Protein AF-A0A2G5B492-F1 (afdb_monomer_lite)

Foldseek 3Di:
DVVVVVVVVVVVVLVVVLVVVLVVVCVVCVVPDPDPLQVVLSVVCCVVPPPPDDPVRSVVSSVVSSVVVVCCVVFNAWFWEAEPPPPPDIDIGHQQDFVLNVLVVPPDPVCSVQLQVVQWKDKQVPDIDGHHRRHGNVNVPGDNPDYIYIYRDGD

Secondary structure (DSSP, 8-state):
-HHHHHHHHHHHHHHHHHHHHHHHHHHHHTTT--SSHHHHHHHHHHHHHTT---HHHHHHHHHHHHHHHHHHHHH-PEEEEEETTS-S--EEEETTSBHHHHHHHHS-HHHHHHHHHH-EEEETTTEEEE--SS-BTTTTT--SS--EEEEE---

pLDDT: mean 77.48, std 12.39, range [47.75, 94.19]

Structure (mmCIF, N/CA/C/O backbone):
data_AF-A0A2G5B492-F1
#
_entry.id   AF-A0A2G5B492-F1
#
loop_
_atom_site.group_PDB
_atom_site.id
_atom_site.type_symbol
_atom_site.label_atom_id
_atom_site.label_alt_id
_atom_site.label_comp_id
_atom_site.label_asym_id
_atom_site.label_entity_id
_atom_site.label_seq_id
_atom_site.pdbx_PDB_ins_code
_atom_site.Cartn_x
_atom_site.Cartn_y
_atom_site.Cartn_z
_atom_site.occupancy
_atom_site.B_iso_or_equiv
_atom_site.auth_seq_id
_atom_site.auth_comp_id
_atom_site.auth_asym_id
_atom_site.auth_atom_id
_atom_site.pdbx_PDB_model_num
ATOM 1 N N . MET A 1 1 ? 10.792 -20.290 -44.300 1.00 54.28 1 MET A N 1
ATOM 2 C CA . MET A 1 1 ? 12.058 -20.747 -43.689 1.00 54.28 1 MET A CA 1
ATOM 3 C C . MET A 1 1 ? 13.100 -19.630 -43.619 1.00 54.28 1 MET A C 1
ATOM 5 O O . MET A 1 1 ? 13.488 -19.295 -42.517 1.00 54.28 1 MET A O 1
ATOM 9 N N . HIS A 1 2 ? 13.494 -18.981 -44.727 1.00 53.50 2 HIS A N 1
ATOM 10 C CA . HIS A 1 2 ? 14.481 -17.879 -44.681 1.00 53.50 2 HIS A CA 1
ATOM 11 C C . HIS A 1 2 ? 14.017 -16.602 -43.953 1.00 53.50 2 HIS A C 1
ATOM 13 O O . HIS A 1 2 ? 14.835 -15.955 -43.314 1.00 53.50 2 HIS A O 1
ATOM 19 N N . LEU A 1 3 ? 12.727 -16.252 -44.035 1.00 58.88 3 LEU A N 1
ATOM 20 C CA . LEU A 1 3 ? 12.159 -15.085 -43.341 1.00 58.88 3 LEU A CA 1
ATOM 21 C C . LEU A 1 3 ? 12.115 -15.269 -41.814 1.00 58.88 3 LEU A C 1
ATOM 23 O O . LEU A 1 3 ? 12.568 -14.390 -41.099 1.00 58.88 3 LEU A O 1
ATOM 27 N N . GLN A 1 4 ? 11.689 -16.443 -41.335 1.00 61.81 4 GLN A N 1
ATOM 28 C CA . GLN A 1 4 ? 11.671 -16.781 -39.903 1.00 61.81 4 GLN A CA 1
ATOM 29 C C . GLN A 1 4 ? 13.064 -16.734 -39.268 1.00 61.81 4 GLN A C 1
ATOM 31 O O . GLN A 1 4 ? 13.245 -16.087 -38.248 1.00 61.81 4 GLN A O 1
ATOM 36 N N . LEU A 1 5 ? 14.067 -17.336 -39.918 1.00 59.44 5 LEU A N 1
ATOM 37 C CA . LEU A 1 5 ? 15.446 -17.315 -39.419 1.00 59.44 5 LEU A CA 1
ATOM 38 C C . LEU A 1 5 ? 16.018 -15.885 -39.366 1.00 59.44 5 LEU A C 1
ATOM 40 O O . LEU A 1 5 ? 16.854 -15.564 -38.528 1.00 59.44 5 LEU A O 1
ATOM 44 N N . HIS A 1 6 ? 15.581 -15.016 -40.281 1.00 60.47 6 HIS A N 1
ATOM 45 C CA . HIS A 1 6 ? 16.012 -13.624 -40.314 1.00 60.47 6 HIS A CA 1
ATOM 46 C C . HIS A 1 6 ? 15.363 -12.795 -39.199 1.00 60.47 6 HIS A C 1
ATOM 48 O O . HIS A 1 6 ? 16.044 -11.991 -38.568 1.00 60.47 6 HIS A O 1
ATOM 54 N N . GLU A 1 7 ? 14.080 -13.021 -38.922 1.00 61.59 7 GLU A N 1
ATOM 55 C CA . GLU A 1 7 ? 13.367 -12.395 -37.804 1.00 61.59 7 GLU A CA 1
ATOM 56 C C . GLU A 1 7 ? 13.925 -12.854 -36.448 1.00 61.59 7 GLU A C 1
ATOM 58 O O . GLU A 1 7 ? 14.140 -12.022 -35.565 1.00 61.59 7 GLU A O 1
ATOM 63 N N . GLU A 1 8 ? 14.251 -14.142 -36.304 1.00 64.75 8 GLU A N 1
ATOM 64 C CA . GLU A 1 8 ? 14.896 -14.703 -35.108 1.00 64.75 8 GLU A CA 1
ATOM 65 C C . GLU A 1 8 ? 16.266 -14.055 -34.849 1.00 64.75 8 GLU A C 1
ATOM 67 O O . GLU A 1 8 ? 16.518 -13.566 -33.750 1.00 64.75 8 GLU A O 1
ATOM 72 N N . LEU A 1 9 ? 17.113 -13.936 -35.878 1.00 62.16 9 LEU A N 1
ATOM 73 C CA . LEU A 1 9 ? 18.430 -13.293 -35.764 1.00 62.16 9 LEU A CA 1
ATOM 74 C C . LEU A 1 9 ? 18.350 -11.791 -35.448 1.00 62.16 9 LEU A C 1
ATOM 76 O O . LEU A 1 9 ? 19.189 -11.265 -34.716 1.00 62.16 9 LEU A O 1
ATOM 80 N N . ILE A 1 10 ? 17.360 -11.080 -35.996 1.00 64.00 10 ILE A N 1
ATOM 81 C CA . ILE A 1 10 ? 17.131 -9.660 -35.679 1.00 64.00 10 ILE A CA 1
ATOM 82 C C . ILE A 1 10 ? 16.670 -9.503 -34.227 1.00 64.00 10 ILE A C 1
ATOM 84 O O . ILE A 1 10 ? 17.072 -8.552 -33.555 1.00 64.00 10 ILE A O 1
ATOM 88 N N . THR A 1 11 ? 15.851 -10.435 -33.741 1.00 67.19 11 THR A N 1
ATOM 89 C CA . THR A 1 11 ? 15.355 -10.445 -32.362 1.00 67.19 11 THR A CA 1
ATOM 90 C C . THR A 1 11 ? 16.493 -10.722 -31.383 1.00 67.19 11 THR A C 1
ATOM 92 O O . THR A 1 11 ? 16.727 -9.907 -30.494 1.00 67.19 11 THR A O 1
ATOM 95 N N . GLU A 1 12 ? 17.289 -11.771 -31.611 1.00 69.62 12 GLU A N 1
ATOM 96 C CA . GLU A 1 12 ? 18.473 -12.077 -30.794 1.00 69.62 12 GLU A CA 1
ATOM 97 C C . GLU A 1 12 ? 19.493 -10.931 -30.795 1.00 69.62 12 GLU A C 1
ATOM 99 O O . GLU A 1 12 ? 20.035 -10.570 -29.750 1.00 69.62 12 GLU A O 1
ATOM 104 N N . GLY A 1 13 ? 19.744 -10.317 -31.956 1.00 64.62 13 GLY A N 1
ATOM 105 C CA . GLY A 1 13 ? 20.658 -9.179 -32.060 1.00 64.62 13 GLY A CA 1
ATOM 106 C C . GLY A 1 13 ? 20.175 -7.961 -31.268 1.00 64.62 13 GLY A C 1
ATOM 107 O O . GLY A 1 13 ? 20.978 -7.279 -30.627 1.00 64.62 13 GLY A O 1
ATOM 108 N N . ARG A 1 14 ? 18.861 -7.706 -31.264 1.00 61.09 14 ARG A N 1
ATOM 109 C CA . ARG A 1 14 ? 18.248 -6.655 -30.442 1.00 61.09 14 ARG A CA 1
ATOM 110 C C . ARG A 1 14 ? 18.358 -6.974 -28.960 1.00 61.09 14 ARG A C 1
ATOM 112 O O . ARG A 1 14 ? 18.811 -6.119 -28.211 1.00 61.09 14 ARG A O 1
ATOM 119 N N . GLU A 1 15 ? 18.026 -8.189 -28.541 1.00 62.00 15 GLU A N 1
ATOM 120 C CA . GLU A 1 15 ? 18.139 -8.606 -27.140 1.00 62.00 15 GLU A CA 1
ATOM 121 C C . GLU A 1 15 ? 19.571 -8.487 -26.609 1.00 62.00 15 GLU A C 1
ATOM 123 O O . GLU A 1 15 ? 19.783 -7.992 -25.503 1.00 62.00 15 GLU A O 1
ATOM 128 N N . GLN A 1 16 ? 20.572 -8.886 -27.398 1.00 66.94 16 GLN A N 1
ATOM 129 C CA . GLN A 1 16 ? 21.976 -8.752 -27.008 1.00 66.94 16 GLN A CA 1
ATOM 130 C C . GLN A 1 16 ? 22.420 -7.289 -26.916 1.00 66.94 16 GLN A C 1
ATOM 132 O O . GLN A 1 16 ? 23.157 -6.931 -25.997 1.00 66.94 16 GLN A O 1
ATOM 137 N N . TYR A 1 17 ? 21.961 -6.436 -27.835 1.00 65.56 17 TYR A N 1
ATOM 138 C CA . TYR A 1 17 ? 22.242 -5.002 -27.783 1.00 65.56 17 TYR A CA 1
ATOM 139 C C . TYR A 1 17 ? 21.599 -4.345 -26.558 1.00 65.56 17 TYR A C 1
ATOM 141 O O . TYR A 1 17 ? 22.279 -3.617 -25.841 1.00 65.56 17 TYR A O 1
ATOM 149 N N . ILE A 1 18 ? 20.334 -4.667 -26.274 1.00 61.72 18 ILE A N 1
ATOM 150 C CA . ILE A 1 18 ? 19.611 -4.203 -25.085 1.00 61.72 18 ILE A CA 1
ATOM 151 C C . ILE A 1 18 ? 20.356 -4.622 -23.828 1.00 61.72 18 ILE A C 1
ATOM 153 O O . ILE A 1 18 ? 20.680 -3.773 -23.011 1.00 61.72 18 ILE A O 1
ATOM 157 N N . ARG A 1 19 ? 20.705 -5.907 -23.696 1.00 64.56 19 ARG A N 1
ATOM 158 C CA . ARG A 1 19 ? 21.461 -6.399 -22.537 1.00 64.56 19 ARG A CA 1
ATOM 159 C C . ARG A 1 19 ? 22.763 -5.637 -22.342 1.00 64.56 19 ARG A C 1
ATOM 161 O O . ARG A 1 19 ? 23.067 -5.284 -21.216 1.00 64.56 19 ARG A O 1
ATOM 168 N N . ARG A 1 20 ? 23.504 -5.355 -23.417 1.00 67.44 20 ARG A N 1
ATOM 169 C CA . ARG A 1 20 ? 24.761 -4.604 -23.328 1.00 67.44 20 ARG A CA 1
ATOM 170 C C . ARG A 1 20 ? 24.543 -3.155 -22.891 1.00 67.44 20 ARG A C 1
ATOM 172 O O . ARG A 1 20 ? 25.265 -2.681 -22.028 1.00 67.44 20 ARG A O 1
ATOM 179 N N . VAL A 1 21 ? 23.556 -2.471 -23.466 1.00 65.31 21 VAL A N 1
ATOM 180 C CA . VAL A 1 21 ? 23.219 -1.087 -23.097 1.00 65.31 21 VAL A CA 1
ATOM 181 C C . VAL A 1 21 ? 22.750 -1.017 -21.641 1.00 65.31 21 VAL A C 1
ATOM 183 O O . VAL A 1 21 ? 23.170 -0.132 -20.906 1.00 65.31 21 VAL A O 1
ATOM 186 N N . LEU A 1 22 ? 21.957 -1.993 -21.194 1.00 63.81 22 LEU A N 1
ATOM 187 C CA . LEU A 1 22 ? 21.527 -2.099 -19.802 1.00 63.81 22 LEU A CA 1
ATOM 188 C C . LEU A 1 22 ? 22.682 -2.387 -18.849 1.00 63.81 22 LEU A C 1
ATOM 190 O O . LEU A 1 22 ? 22.697 -1.823 -17.767 1.00 63.81 22 LEU A O 1
ATOM 194 N N . ASP A 1 23 ? 23.640 -3.230 -19.232 1.00 64.12 23 ASP A N 1
ATOM 195 C CA . ASP A 1 23 ? 24.825 -3.535 -18.420 1.00 64.12 23 ASP A CA 1
ATOM 196 C C . ASP A 1 23 ? 25.754 -2.310 -18.299 1.00 64.12 23 ASP A C 1
ATOM 198 O O . ASP A 1 23 ? 26.275 -2.011 -17.224 1.00 64.12 23 ASP A O 1
ATOM 202 N N . GLU A 1 24 ? 25.894 -1.536 -19.381 1.00 64.75 24 GLU A N 1
ATOM 203 C CA . GLU A 1 24 ? 26.608 -0.252 -19.389 1.00 64.75 24 GLU A CA 1
ATOM 204 C C . GLU A 1 24 ? 25.908 0.785 -18.493 1.00 64.75 24 GLU A C 1
ATOM 206 O O . GLU A 1 24 ? 26.561 1.432 -17.674 1.00 64.75 24 GLU A O 1
ATOM 211 N N . TRP A 1 25 ? 24.580 0.904 -18.579 1.00 65.44 25 TRP A N 1
ATOM 212 C CA . TRP A 1 25 ? 23.805 1.832 -17.747 1.00 65.44 25 TRP A CA 1
ATOM 213 C C . TRP A 1 25 ? 23.744 1.401 -16.280 1.00 65.44 25 TRP A C 1
ATOM 215 O O . TRP A 1 25 ? 23.867 2.245 -15.397 1.00 65.44 25 TRP A O 1
ATOM 225 N N . LEU A 1 26 ? 23.637 0.099 -16.003 1.00 57.69 26 LEU A N 1
ATOM 226 C CA . LEU A 1 26 ? 23.744 -0.472 -14.658 1.00 57.69 26 LEU A CA 1
ATOM 227 C C . LEU A 1 26 ? 25.088 -0.120 -14.033 1.00 57.69 26 LEU A C 1
ATOM 229 O O . LEU A 1 26 ? 25.115 0.371 -12.914 1.00 57.69 26 LEU A O 1
ATOM 233 N N . THR A 1 27 ? 26.184 -0.292 -14.771 1.00 63.31 27 THR A N 1
ATOM 234 C CA . THR A 1 27 ? 27.532 0.038 -14.285 1.00 63.31 27 THR A CA 1
ATOM 235 C C . THR A 1 27 ? 27.674 1.528 -13.938 1.00 63.31 27 THR A C 1
ATOM 237 O O . THR A 1 27 ? 28.381 1.874 -12.993 1.00 63.31 27 THR A O 1
ATOM 240 N N . GLU A 1 28 ? 26.995 2.424 -14.663 1.00 57.72 28 GLU A N 1
ATOM 241 C CA . GLU A 1 28 ? 26.991 3.865 -14.359 1.00 57.72 28 GLU A CA 1
ATOM 242 C C . GLU A 1 28 ? 26.077 4.235 -13.175 1.00 57.72 28 GLU A C 1
ATOM 244 O O . GLU A 1 28 ? 26.395 5.150 -12.410 1.00 57.72 28 GLU A O 1
ATOM 249 N N . VAL A 1 29 ? 24.962 3.526 -12.989 1.00 54.75 29 VAL A N 1
ATOM 250 C CA . VAL A 1 29 ? 24.000 3.753 -11.895 1.00 54.75 29 VAL A CA 1
ATOM 251 C C . VAL A 1 29 ? 24.481 3.154 -10.566 1.00 54.75 29 VAL A C 1
ATOM 253 O O . VAL A 1 29 ? 24.276 3.765 -9.514 1.00 54.75 29 VAL A O 1
ATOM 256 N N . ASP A 1 30 ? 25.192 2.024 -10.607 1.00 54.69 30 ASP A N 1
ATOM 257 C CA . ASP A 1 30 ? 25.779 1.318 -9.451 1.00 54.69 30 ASP A CA 1
ATOM 258 C C . ASP A 1 30 ? 26.842 2.166 -8.718 1.00 54.69 30 ASP A C 1
ATOM 260 O O . ASP A 1 30 ? 27.230 1.888 -7.586 1.00 54.69 30 ASP A O 1
ATOM 264 N N . PHE A 1 31 ? 27.273 3.280 -9.321 1.00 51.00 31 PHE A N 1
ATOM 265 C CA . PHE A 1 31 ? 28.130 4.267 -8.665 1.00 51.00 31 PHE A CA 1
ATOM 266 C C . PHE A 1 31 ? 27.381 5.161 -7.653 1.00 51.00 31 PHE A C 1
ATOM 268 O O . PHE A 1 31 ? 28.027 5.797 -6.820 1.00 51.00 31 PHE A O 1
ATOM 275 N N . ASN A 1 32 ? 26.042 5.219 -7.695 1.00 47.75 32 ASN A N 1
ATOM 276 C CA . ASN A 1 32 ? 25.247 6.167 -6.900 1.00 47.75 32 ASN A CA 1
ATOM 277 C C . ASN A 1 32 ? 24.210 5.533 -5.950 1.00 47.75 32 ASN A C 1
ATOM 279 O O . ASN A 1 32 ? 23.773 6.224 -5.030 1.00 47.75 32 ASN A O 1
ATOM 283 N N . TYR A 1 33 ? 23.818 4.263 -6.123 1.00 52.59 33 TYR A N 1
ATOM 284 C CA . TYR A 1 33 ? 22.705 3.660 -5.368 1.00 52.59 33 TYR A CA 1
ATOM 285 C C . TYR A 1 33 ? 23.040 2.252 -4.848 1.00 52.59 33 TYR A C 1
ATOM 287 O O . TYR A 1 33 ? 23.057 1.285 -5.598 1.00 52.59 33 TYR A O 1
ATOM 295 N N . THR A 1 34 ? 23.293 2.134 -3.542 1.00 49.69 34 THR A N 1
ATOM 296 C CA . THR A 1 34 ? 23.858 0.936 -2.886 1.00 49.69 34 THR A CA 1
ATOM 297 C C . THR A 1 34 ? 22.837 -0.125 -2.440 1.00 49.69 34 THR A C 1
ATOM 299 O O . THR A 1 34 ? 23.229 -1.112 -1.820 1.00 49.69 34 THR A O 1
ATOM 302 N N . ASN A 1 35 ? 21.542 0.039 -2.725 1.00 53.62 35 ASN A N 1
ATOM 303 C CA . ASN A 1 35 ? 20.482 -0.834 -2.204 1.00 53.62 35 ASN A CA 1
ATOM 304 C C . ASN A 1 35 ? 19.614 -1.361 -3.353 1.00 53.62 35 ASN A C 1
ATOM 306 O O . ASN A 1 35 ? 18.871 -0.564 -3.895 1.00 53.62 35 ASN A O 1
ATOM 310 N N . GLY A 1 36 ? 19.726 -2.654 -3.705 1.00 54.00 36 GLY A N 1
ATOM 311 C CA . GLY A 1 36 ? 18.800 -3.557 -4.448 1.00 54.00 36 GLY A CA 1
ATOM 312 C C . GLY A 1 36 ? 17.815 -3.049 -5.528 1.00 54.00 36 GLY A C 1
ATOM 313 O O . GLY A 1 36 ? 17.719 -3.654 -6.597 1.00 54.00 36 GLY A O 1
ATOM 314 N N . ILE A 1 37 ? 17.132 -1.938 -5.280 1.00 58.12 37 ILE A N 1
ATOM 315 C CA . ILE A 1 37 ? 16.175 -1.204 -6.118 1.00 58.12 37 ILE A CA 1
ATOM 316 C C . ILE A 1 37 ? 16.659 -0.898 -7.553 1.00 58.12 37 ILE A C 1
ATOM 318 O O . ILE A 1 37 ? 15.821 -0.925 -8.463 1.00 58.12 37 ILE A O 1
ATOM 322 N N . PRO A 1 38 ? 17.966 -0.678 -7.842 1.00 67.19 38 PRO A N 1
ATOM 323 C CA . PRO A 1 38 ? 18.410 -0.358 -9.195 1.00 67.19 38 PRO A CA 1
ATOM 324 C C . PRO A 1 38 ? 18.002 -1.382 -10.249 1.00 67.19 38 PRO A C 1
ATOM 326 O O . PRO A 1 38 ? 17.628 -1.026 -11.364 1.00 67.19 38 PRO A O 1
ATOM 329 N N . ARG A 1 39 ? 18.031 -2.673 -9.912 1.00 67.75 39 ARG A N 1
ATOM 330 C CA . ARG A 1 39 ? 17.805 -3.729 -10.903 1.00 67.75 39 ARG A CA 1
ATOM 331 C C . ARG A 1 39 ? 16.331 -3.883 -11.278 1.00 67.75 39 ARG A C 1
ATOM 333 O O . ARG A 1 39 ? 16.025 -4.109 -12.446 1.00 67.75 39 ARG A O 1
ATOM 340 N N . GLU A 1 40 ? 15.429 -3.770 -10.311 1.00 71.19 40 GLU A N 1
ATOM 341 C CA . GLU A 1 40 ? 13.986 -3.933 -10.526 1.00 71.19 40 GLU A CA 1
ATOM 342 C C . GLU A 1 40 ? 13.390 -2.751 -11.290 1.00 71.19 40 GLU A C 1
ATOM 344 O O . GLU A 1 40 ? 12.630 -2.957 -12.241 1.00 71.19 40 GLU A O 1
ATOM 349 N N . ALA A 1 41 ? 13.823 -1.528 -10.965 1.00 73.38 41 ALA A N 1
ATOM 350 C CA . ALA A 1 41 ? 13.459 -0.330 -11.716 1.00 73.38 41 ALA A CA 1
ATOM 351 C C . ALA A 1 41 ? 13.824 -0.474 -13.202 1.00 73.38 41 ALA A C 1
ATOM 353 O O . ALA A 1 41 ? 13.009 -0.209 -14.086 1.00 73.38 41 ALA A O 1
ATOM 354 N N . ILE A 1 42 ? 15.032 -0.971 -13.477 1.00 71.94 42 ILE A N 1
ATOM 355 C CA . ILE A 1 42 ? 15.536 -1.156 -14.839 1.00 71.94 42 ILE A CA 1
ATOM 356 C C . ILE A 1 42 ? 14.741 -2.221 -15.597 1.00 71.94 42 ILE A C 1
ATOM 358 O O . ILE A 1 42 ? 14.355 -1.988 -16.740 1.00 71.94 42 ILE A O 1
ATOM 362 N N . ILE A 1 43 ? 14.451 -3.367 -14.974 1.00 73.19 43 ILE A N 1
ATOM 363 C CA . ILE A 1 43 ? 13.635 -4.417 -15.601 1.00 73.19 43 ILE A CA 1
ATOM 364 C C . ILE A 1 43 ? 12.238 -3.884 -15.949 1.00 73.19 43 ILE A C 1
ATOM 366 O O . ILE A 1 43 ? 11.766 -4.127 -17.058 1.00 73.19 43 ILE A O 1
ATOM 370 N N . SER A 1 44 ? 11.598 -3.130 -15.047 1.00 75.19 44 SER A N 1
ATOM 371 C CA . SER A 1 44 ? 10.284 -2.521 -15.308 1.00 75.19 44 SER A CA 1
ATOM 372 C C . SER A 1 44 ? 10.330 -1.592 -16.517 1.00 75.19 44 SER A C 1
ATOM 374 O O . SER A 1 44 ? 9.525 -1.738 -17.427 1.00 75.19 44 SER A O 1
ATOM 376 N N . ILE A 1 45 ? 11.306 -0.685 -16.577 1.00 77.31 45 ILE A N 1
ATOM 377 C CA . ILE A 1 45 ? 11.427 0.280 -17.681 1.00 77.31 45 ILE A CA 1
ATOM 378 C C . ILE A 1 45 ? 11.661 -0.434 -19.012 1.00 77.31 45 ILE A C 1
ATOM 380 O O . ILE A 1 45 ? 11.090 -0.065 -20.034 1.00 77.31 45 ILE A O 1
ATOM 384 N N . VAL A 1 46 ? 12.469 -1.490 -19.014 1.00 73.81 46 VAL A N 1
ATOM 385 C CA . VAL A 1 46 ? 12.709 -2.284 -20.223 1.00 73.81 46 VAL A CA 1
ATOM 386 C C . VAL A 1 46 ? 11.451 -3.027 -20.658 1.00 73.81 46 VAL A C 1
ATOM 388 O O . VAL A 1 46 ? 11.183 -3.104 -21.854 1.00 73.81 46 VAL A O 1
ATOM 391 N N . ASN A 1 47 ? 10.663 -3.550 -19.720 1.00 74.62 47 ASN A N 1
ATOM 392 C CA . ASN A 1 47 ? 9.396 -4.198 -20.047 1.00 74.62 47 ASN A CA 1
ATOM 393 C C . ASN A 1 47 ? 8.372 -3.200 -20.608 1.00 74.62 47 ASN A C 1
ATOM 395 O O . ASN A 1 47 ? 7.679 -3.522 -21.571 1.00 74.62 47 ASN A O 1
ATOM 399 N N . ASP A 1 48 ? 8.313 -1.994 -20.041 1.00 78.25 48 ASP A N 1
ATOM 400 C CA . ASP A 1 48 ? 7.315 -0.982 -20.394 1.00 78.25 48 ASP A CA 1
ATOM 401 C C . ASP A 1 48 ? 7.657 -0.250 -21.703 1.00 78.25 48 ASP A C 1
ATOM 403 O O . ASP A 1 48 ? 6.774 0.042 -22.511 1.00 78.25 48 ASP A O 1
ATOM 407 N N . TYR A 1 49 ? 8.944 0.033 -21.934 1.00 75.94 49 TYR A N 1
ATOM 408 C CA . TYR A 1 49 ? 9.399 0.902 -23.025 1.00 75.94 49 TYR A CA 1
ATOM 409 C C . TYR A 1 49 ? 10.369 0.223 -24.008 1.00 75.94 49 TYR A C 1
ATOM 411 O O . TYR A 1 49 ? 10.661 0.758 -25.080 1.00 75.94 49 TYR A O 1
ATOM 419 N N . GLY A 1 50 ? 10.895 -0.962 -23.696 1.00 68.50 50 GLY A N 1
ATOM 420 C CA . GLY A 1 50 ? 11.868 -1.648 -24.545 1.00 68.50 50 GLY A CA 1
ATOM 421 C C . GLY A 1 50 ? 13.143 -0.823 -24.755 1.00 68.50 50 GLY A C 1
ATOM 422 O O . GLY A 1 50 ? 13.914 -0.607 -23.826 1.00 68.50 50 GLY A O 1
ATOM 423 N N . CYS A 1 51 ? 13.384 -0.384 -25.997 1.00 66.69 51 CYS A N 1
ATOM 424 C CA . CYS A 1 51 ? 14.553 0.428 -26.392 1.00 66.69 51 CYS A CA 1
ATOM 425 C C . CYS A 1 51 ? 14.162 1.780 -26.994 1.00 66.69 51 CYS A C 1
ATOM 427 O O . CYS A 1 51 ? 14.937 2.357 -27.756 1.00 66.69 51 CYS A O 1
ATOM 429 N N . THR A 1 52 ? 12.926 2.228 -26.780 1.00 72.50 52 THR A N 1
ATOM 430 C CA . THR A 1 52 ? 12.436 3.440 -27.443 1.00 72.50 52 THR A CA 1
ATOM 431 C C . THR A 1 52 ? 12.891 4.716 -26.756 1.00 72.50 52 THR A C 1
ATOM 433 O O . THR A 1 52 ? 12.862 5.758 -27.400 1.00 72.50 52 THR A O 1
ATOM 436 N N . LEU A 1 53 ? 13.281 4.630 -25.483 1.00 71.25 53 LEU A N 1
ATOM 437 C CA . LEU A 1 53 ? 13.744 5.774 -24.705 1.00 71.25 53 LEU A CA 1
ATOM 438 C C . LEU A 1 53 ? 15.155 6.167 -25.119 1.00 71.25 53 LEU A C 1
ATOM 440 O O . LEU A 1 53 ? 16.024 5.307 -25.312 1.00 71.25 53 LEU A O 1
ATOM 444 N N . ASP A 1 54 ? 15.389 7.471 -25.205 1.00 74.88 54 ASP A N 1
ATOM 445 C CA . ASP A 1 54 ? 16.750 7.979 -25.197 1.00 74.88 54 ASP A CA 1
ATOM 446 C C . ASP A 1 54 ? 17.351 7.959 -23.780 1.00 74.88 54 ASP A C 1
ATOM 448 O O . ASP A 1 54 ? 16.736 7.524 -22.803 1.00 74.88 54 ASP A O 1
ATOM 452 N N . ARG A 1 55 ? 18.615 8.371 -23.671 1.00 67.31 55 ARG A N 1
ATOM 453 C CA . ARG A 1 55 ? 19.363 8.318 -22.413 1.00 67.31 55 ARG A CA 1
ATOM 454 C C . ARG A 1 55 ? 18.739 9.190 -21.323 1.00 67.31 55 ARG A C 1
ATOM 456 O O . ARG A 1 55 ? 18.710 8.769 -20.170 1.00 67.31 55 ARG A O 1
ATOM 463 N N . ASP A 1 56 ? 18.314 10.399 -21.665 1.00 73.94 56 ASP A N 1
ATOM 464 C CA . ASP A 1 56 ? 17.837 11.351 -20.665 1.00 73.94 56 ASP A CA 1
ATOM 465 C C . ASP A 1 56 ? 16.434 10.938 -20.195 1.00 73.94 56 ASP A C 1
ATOM 467 O O . ASP A 1 56 ? 16.173 10.920 -18.991 1.00 73.94 56 ASP A O 1
ATOM 471 N N . GLU A 1 57 ? 15.592 10.464 -21.120 1.00 79.44 57 GLU A N 1
ATOM 472 C CA . GLU A 1 57 ? 14.291 9.860 -20.809 1.00 79.44 57 GLU A CA 1
ATOM 473 C C . GLU A 1 57 ? 14.428 8.603 -19.937 1.00 79.44 57 GLU A C 1
ATOM 475 O O . GLU A 1 57 ? 13.666 8.410 -18.987 1.00 79.44 57 GLU A O 1
ATOM 480 N N . PHE A 1 58 ? 15.414 7.744 -20.218 1.00 76.50 58 PHE A N 1
ATOM 481 C CA . PHE A 1 58 ? 15.671 6.556 -19.406 1.00 76.50 58 PHE A CA 1
ATOM 482 C C . PHE A 1 58 ? 16.075 6.922 -17.975 1.00 76.50 58 PHE A C 1
ATOM 484 O O . PHE A 1 58 ? 15.560 6.330 -17.030 1.00 76.50 58 PHE A O 1
ATOM 491 N N . ILE A 1 59 ? 16.969 7.900 -17.799 1.00 74.00 59 ILE A N 1
ATOM 492 C CA . ILE A 1 59 ? 17.412 8.348 -16.471 1.00 74.00 59 ILE A CA 1
ATOM 493 C C . ILE A 1 59 ? 16.246 8.957 -15.685 1.00 74.00 59 ILE A C 1
ATOM 495 O O . ILE A 1 59 ? 16.098 8.676 -14.495 1.00 74.00 59 ILE A O 1
ATOM 499 N N . GLU A 1 60 ? 15.407 9.769 -16.329 1.00 79.62 60 GLU A N 1
ATOM 500 C CA . GLU A 1 60 ? 14.206 10.327 -15.703 1.00 79.62 60 GLU A CA 1
ATOM 501 C C . GLU A 1 60 ? 13.268 9.210 -15.228 1.00 79.62 60 GLU A C 1
ATOM 503 O O . GLU A 1 60 ? 12.931 9.151 -14.043 1.00 79.62 60 GLU A O 1
ATOM 508 N N . LYS A 1 61 ? 12.937 8.258 -16.112 1.00 81.12 61 LYS A N 1
ATOM 509 C CA . LYS A 1 61 ? 12.073 7.116 -15.776 1.00 81.12 61 LYS A CA 1
ATOM 510 C C . LYS A 1 61 ? 12.677 6.217 -14.705 1.00 81.12 61 LYS A C 1
ATOM 512 O O . LYS A 1 61 ? 11.951 5.731 -13.839 1.00 81.12 61 LYS A O 1
ATOM 517 N N . TYR A 1 62 ? 13.992 6.019 -14.732 1.00 80.50 62 TYR A N 1
ATOM 518 C CA . TYR A 1 62 ? 14.718 5.282 -13.704 1.00 80.50 62 TYR A CA 1
ATOM 519 C C . TYR A 1 62 ? 14.562 5.942 -12.339 1.00 80.50 62 TYR A C 1
ATOM 521 O O . TYR A 1 62 ? 14.178 5.268 -11.389 1.00 80.50 62 TYR A O 1
ATOM 529 N N . ASN A 1 63 ? 14.788 7.252 -12.238 1.00 78.00 63 ASN A N 1
ATOM 530 C CA . ASN A 1 63 ? 14.663 7.966 -10.969 1.00 78.00 63 ASN A CA 1
ATOM 531 C C . ASN A 1 63 ? 13.221 7.964 -10.442 1.00 78.00 63 ASN A C 1
ATOM 533 O O . ASN A 1 63 ? 13.017 7.762 -9.245 1.00 78.00 63 ASN A O 1
ATOM 537 N N . GLU A 1 64 ? 12.227 8.142 -11.318 1.00 83.19 64 GLU A N 1
ATOM 538 C CA . GLU A 1 64 ? 10.808 8.008 -10.961 1.00 83.19 64 GLU A CA 1
ATOM 539 C C . GLU A 1 64 ? 10.516 6.612 -10.399 1.00 83.19 64 GLU A C 1
ATOM 541 O O . GLU A 1 64 ? 9.998 6.485 -9.288 1.00 83.19 64 GLU A O 1
ATOM 546 N N . LYS A 1 65 ? 10.898 5.555 -11.128 1.00 82.56 65 LYS A N 1
ATOM 547 C CA . LYS A 1 65 ? 10.602 4.175 -10.734 1.00 82.56 65 LYS A CA 1
ATOM 548 C C . LYS A 1 65 ? 11.370 3.751 -9.484 1.00 82.56 65 LYS A C 1
ATOM 550 O O . LYS A 1 65 ? 10.790 3.108 -8.619 1.00 82.56 65 LYS A O 1
ATOM 555 N N . ALA A 1 66 ? 12.638 4.136 -9.359 1.00 77.62 66 ALA A N 1
ATOM 556 C CA . ALA A 1 66 ? 13.450 3.860 -8.180 1.00 77.62 66 ALA A CA 1
ATOM 557 C C . ALA A 1 66 ? 12.896 4.569 -6.937 1.00 77.62 66 ALA A C 1
ATOM 559 O O . ALA A 1 66 ? 12.850 3.970 -5.870 1.00 77.62 66 ALA A O 1
ATOM 560 N N . THR A 1 67 ? 12.412 5.809 -7.077 1.00 78.81 67 THR A N 1
ATOM 561 C CA . THR A 1 67 ? 11.753 6.528 -5.975 1.00 78.81 67 THR A CA 1
ATOM 562 C C . THR A 1 67 ? 10.448 5.845 -5.575 1.00 78.81 67 THR A C 1
ATOM 564 O O . THR A 1 67 ? 10.189 5.707 -4.388 1.00 78.81 67 THR A O 1
ATOM 567 N N . MET A 1 68 ? 9.645 5.384 -6.540 1.00 78.25 68 MET A N 1
ATOM 568 C CA . MET A 1 68 ? 8.422 4.631 -6.242 1.00 78.25 68 MET A CA 1
ATOM 569 C C . MET A 1 68 ? 8.714 3.307 -5.533 1.00 78.25 68 MET A C 1
ATOM 571 O O . MET A 1 68 ? 8.056 3.010 -4.548 1.00 78.25 68 MET A O 1
ATOM 575 N N . LEU A 1 69 ? 9.704 2.539 -5.999 1.00 76.19 69 LEU A N 1
ATOM 576 C CA . LEU A 1 69 ? 10.079 1.263 -5.383 1.00 76.19 69 LEU A CA 1
ATOM 577 C C . LEU A 1 69 ? 10.685 1.454 -3.989 1.00 76.19 69 LEU A C 1
ATOM 579 O O . LEU A 1 69 ? 10.361 0.693 -3.089 1.00 76.19 69 LEU A O 1
ATOM 583 N N . GLN A 1 70 ? 11.508 2.488 -3.786 1.00 76.88 70 GLN A N 1
ATOM 584 C CA . GLN A 1 70 ? 12.002 2.845 -2.452 1.00 76.88 70 GLN A CA 1
ATOM 585 C C . GLN A 1 70 ? 10.847 3.258 -1.533 1.00 76.88 70 GLN A C 1
ATOM 587 O O . GLN A 1 70 ? 10.818 2.861 -0.379 1.00 76.88 70 GLN A O 1
ATOM 592 N N . ASP A 1 71 ? 9.883 4.037 -2.032 1.00 72.62 71 ASP A N 1
ATOM 593 C CA . ASP A 1 71 ? 8.709 4.443 -1.255 1.00 72.62 71 ASP A CA 1
ATOM 594 C C . ASP A 1 71 ? 7.793 3.250 -0.930 1.00 72.62 71 ASP A C 1
ATOM 596 O O . ASP A 1 71 ? 7.209 3.204 0.146 1.00 72.62 71 ASP A O 1
ATOM 600 N N . GLU A 1 72 ? 7.688 2.261 -1.820 1.00 72.88 72 GLU A N 1
ATOM 601 C CA . GLU A 1 72 ? 7.006 0.989 -1.551 1.00 72.88 72 GLU A CA 1
ATOM 602 C C . GLU A 1 72 ? 7.778 0.112 -0.554 1.00 72.88 72 GLU A C 1
ATOM 604 O O . GLU A 1 72 ? 7.154 -0.506 0.302 1.00 72.88 72 GLU A O 1
ATOM 609 N N . GLU A 1 73 ? 9.110 0.074 -0.609 1.00 74.50 73 GLU A N 1
ATOM 610 C CA . GLU A 1 73 ? 9.928 -0.660 0.367 1.00 74.50 73 GLU A CA 1
ATOM 611 C C . GLU A 1 73 ? 9.863 -0.006 1.757 1.00 74.50 73 GLU A C 1
ATOM 613 O O . GLU A 1 73 ? 9.703 -0.694 2.765 1.00 74.50 73 GLU A O 1
ATOM 618 N N . ASP A 1 74 ? 9.941 1.326 1.812 1.00 75.44 74 ASP A N 1
ATOM 619 C CA . ASP A 1 74 ? 9.963 2.085 3.062 1.00 75.44 74 ASP A CA 1
ATOM 620 C C . ASP A 1 74 ? 8.565 2.217 3.685 1.00 75.44 74 ASP A C 1
ATOM 622 O O . ASP A 1 74 ? 8.424 2.175 4.908 1.00 75.44 74 ASP A O 1
ATOM 626 N N . ASN A 1 75 ? 7.530 2.406 2.857 1.00 72.69 75 ASN A N 1
ATOM 627 C CA . ASN A 1 75 ? 6.185 2.774 3.306 1.00 72.69 75 ASN A CA 1
ATOM 628 C C . ASN A 1 75 ? 5.082 1.821 2.823 1.00 72.69 75 ASN A C 1
ATOM 630 O O . ASN A 1 75 ? 3.920 2.039 3.169 1.00 72.69 75 ASN A O 1
ATOM 634 N N . GLY A 1 76 ? 5.382 0.771 2.065 1.00 82.56 76 GLY A N 1
ATOM 635 C CA . GLY A 1 76 ? 4.383 -0.155 1.531 1.00 82.56 76 GLY A CA 1
ATOM 636 C C . GLY A 1 76 ? 3.585 0.391 0.335 1.00 82.56 76 GLY A C 1
ATOM 637 O O . GLY A 1 76 ? 3.624 1.579 -0.022 1.00 82.56 76 GLY A O 1
ATOM 638 N N . HIS A 1 77 ? 2.815 -0.486 -0.310 1.00 84.12 77 HIS A N 1
ATOM 639 C CA . HIS A 1 77 ? 1.957 -0.131 -1.443 1.00 84.12 77 HIS A CA 1
ATOM 640 C C . HIS A 1 77 ? 0.731 0.686 -1.023 1.00 84.12 77 HIS A C 1
ATOM 642 O O . HIS A 1 77 ? 0.342 0.725 0.140 1.00 84.12 77 HIS A O 1
ATOM 648 N N . MET A 1 78 ? 0.090 1.367 -1.973 1.00 86.38 78 MET A N 1
ATOM 649 C CA . MET A 1 78 ? -1.188 2.035 -1.707 1.00 86.38 78 MET A CA 1
ATOM 650 C C . MET A 1 78 ? -2.334 1.022 -1.725 1.00 86.38 78 MET A C 1
ATOM 652 O O . MET A 1 78 ? -2.551 0.359 -2.732 1.00 86.38 78 MET A O 1
ATOM 656 N N . CYS A 1 79 ? -3.089 0.955 -0.633 1.00 88.69 79 CYS A N 1
ATOM 657 C CA . CYS A 1 79 ? -4.328 0.193 -0.506 1.00 88.69 79 CYS A CA 1
ATOM 658 C C . CYS A 1 79 ? -5.531 1.093 -0.806 1.00 88.69 79 CYS A C 1
ATOM 660 O O . CYS A 1 79 ? -5.569 2.257 -0.380 1.00 88.69 79 CYS A O 1
ATOM 662 N N . LYS A 1 80 ? -6.539 0.541 -1.486 1.00 90.69 80 LYS A N 1
ATOM 663 C CA . LYS A 1 80 ? -7.833 1.187 -1.732 1.00 90.69 80 LYS A CA 1
ATOM 664 C C . LYS A 1 80 ? -8.935 0.367 -1.067 1.00 90.69 80 LYS A C 1
ATOM 666 O O . LYS A 1 80 ? -9.205 -0.749 -1.481 1.00 90.69 80 LYS A O 1
ATOM 671 N N . PHE A 1 81 ? -9.620 0.933 -0.080 1.00 90.81 81 PHE A N 1
ATOM 672 C CA . PHE A 1 81 ? -10.661 0.201 0.647 1.00 90.81 81 PHE A CA 1
ATOM 673 C C . PHE A 1 81 ? -11.808 1.104 1.097 1.00 90.81 81 PHE A C 1
ATOM 675 O O . PHE A 1 81 ? -11.680 2.326 1.136 1.00 90.81 81 PHE A O 1
ATOM 682 N N . ALA A 1 82 ? -12.941 0.508 1.445 1.00 91.75 82 ALA A N 1
ATOM 683 C CA . ALA A 1 82 ? -14.054 1.166 2.118 1.00 91.75 82 ALA A CA 1
ATOM 684 C C . ALA A 1 82 ? -14.169 0.660 3.562 1.00 91.75 82 ALA A C 1
ATOM 686 O O . ALA A 1 82 ? -13.695 -0.425 3.889 1.00 91.75 82 ALA A O 1
ATOM 687 N N . ILE A 1 83 ? -14.800 1.442 4.440 1.00 90.88 83 ILE A N 1
ATOM 688 C CA . ILE A 1 83 ? -15.163 0.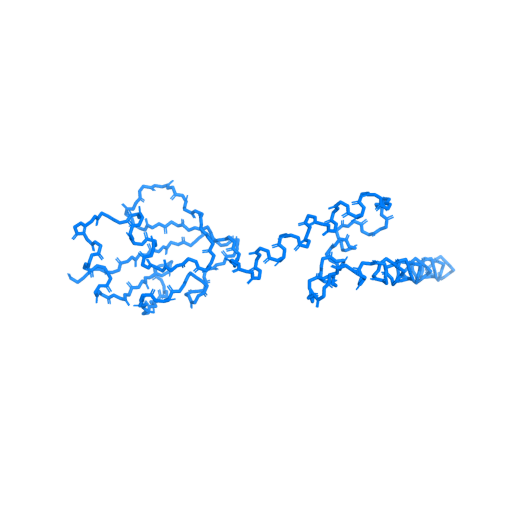984 5.786 1.00 90.88 83 ILE A CA 1
ATOM 689 C C . ILE A 1 83 ? -16.682 0.890 5.847 1.00 90.88 83 ILE A C 1
ATOM 691 O O . ILE A 1 83 ? -17.370 1.887 5.618 1.00 90.88 83 ILE A O 1
ATOM 695 N N . ALA A 1 84 ? -17.203 -0.284 6.193 1.00 87.62 84 ALA A N 1
ATOM 696 C CA . ALA A 1 84 ? -18.636 -0.506 6.297 1.00 87.62 84 ALA A CA 1
ATOM 697 C C . ALA A 1 84 ? -19.274 0.485 7.284 1.00 87.62 84 ALA A C 1
ATOM 699 O O . ALA A 1 84 ? -18.835 0.648 8.425 1.00 87.62 84 ALA A O 1
ATOM 700 N N . GLY A 1 85 ? -20.328 1.167 6.837 1.00 79.31 85 GLY A N 1
ATOM 701 C CA . GLY A 1 85 ? -21.043 2.169 7.632 1.00 79.31 85 GLY A CA 1
ATOM 702 C C . GLY A 1 85 ? -20.472 3.591 7.567 1.00 79.31 85 GLY A C 1
ATOM 703 O O . GLY A 1 85 ? -21.143 4.518 8.026 1.00 79.31 85 GLY A O 1
ATOM 704 N N . LEU A 1 86 ? -19.301 3.803 6.956 1.00 80.44 86 LEU A N 1
ATOM 705 C CA . LEU A 1 86 ? -18.905 5.115 6.437 1.00 80.44 86 LEU A CA 1
ATOM 706 C C . LEU A 1 86 ? -19.474 5.277 5.019 1.00 80.44 86 LEU A C 1
ATOM 708 O O . LEU A 1 86 ? -19.536 4.317 4.260 1.00 80.44 86 LEU A O 1
ATOM 712 N N . ALA A 1 87 ? -19.950 6.482 4.683 1.00 62.97 87 ALA A N 1
ATOM 713 C CA . AL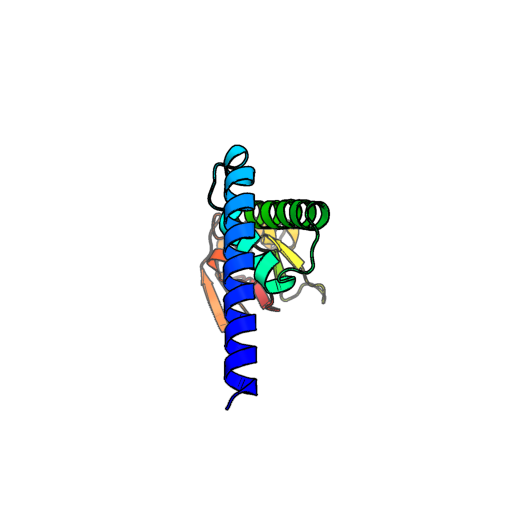A A 1 87 ? -20.535 6.777 3.367 1.00 62.97 87 ALA A CA 1
ATOM 714 C C . ALA A 1 87 ? -19.590 6.377 2.215 1.00 62.97 87 ALA A C 1
ATOM 716 O O . ALA A 1 87 ? -18.382 6.388 2.434 1.00 62.97 87 ALA A O 1
ATOM 717 N N . ASP A 1 88 ? -20.155 6.099 1.024 1.00 61.66 88 ASP A N 1
ATOM 718 C CA . ASP A 1 88 ? -19.550 5.565 -0.224 1.00 61.66 88 ASP A CA 1
ATOM 719 C C . ASP A 1 88 ? -18.284 6.295 -0.741 1.00 61.66 88 ASP A C 1
ATOM 721 O O . ASP A 1 88 ? -18.218 6.795 -1.866 1.00 61.66 88 ASP A O 1
ATOM 725 N N . SER A 1 89 ? -17.250 6.391 0.081 1.00 75.31 89 SER A N 1
ATOM 726 C CA . SER A 1 89 ? -15.970 7.000 -0.235 1.00 75.31 89 SER A CA 1
ATOM 727 C C . SER A 1 89 ? -14.871 5.992 0.036 1.00 75.31 89 SER A C 1
ATOM 729 O O . SER A 1 89 ? -14.691 5.546 1.168 1.00 75.31 89 SER A O 1
ATOM 731 N N . TYR A 1 90 ? -14.128 5.663 -1.017 1.00 87.62 90 TYR A N 1
ATOM 732 C CA . TYR A 1 90 ? -12.908 4.883 -0.891 1.00 87.62 90 TYR A CA 1
ATOM 733 C C . TYR A 1 90 ? -11.849 5.687 -0.138 1.00 87.62 90 TYR A C 1
ATOM 735 O O . TYR A 1 90 ? -11.621 6.873 -0.402 1.00 87.62 90 TYR A O 1
ATOM 743 N N . ILE A 1 91 ? -11.191 5.004 0.783 1.00 89.25 91 ILE A N 1
ATOM 744 C CA . ILE A 1 91 ? -10.038 5.456 1.538 1.00 89.25 91 ILE A CA 1
ATOM 745 C C . ILE A 1 91 ? -8.792 4.925 0.836 1.00 89.25 91 ILE A C 1
ATOM 747 O O . ILE A 1 91 ? -8.738 3.773 0.409 1.00 89.25 91 ILE A O 1
ATOM 751 N N . TYR A 1 92 ? -7.792 5.795 0.730 1.00 88.94 92 TYR A N 1
ATOM 752 C CA . TYR A 1 92 ? -6.487 5.474 0.176 1.00 88.94 92 TYR A CA 1
ATOM 753 C C . TYR A 1 9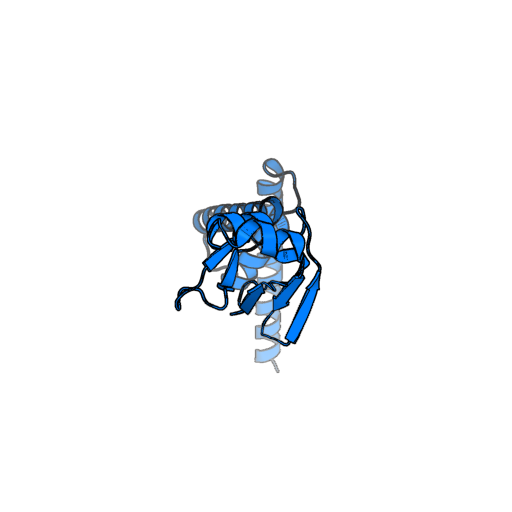2 ? -5.446 5.678 1.271 1.00 88.94 92 TYR A C 1
ATOM 755 O O . TYR A 1 92 ? -5.255 6.805 1.741 1.00 88.94 92 TYR A O 1
ATOM 763 N N . LEU A 1 93 ? -4.796 4.596 1.690 1.00 89.56 93 LEU A N 1
ATOM 764 C CA . LEU A 1 93 ? -3.709 4.617 2.668 1.00 89.56 93 LEU A CA 1
ATOM 765 C C . LEU A 1 93 ? -2.599 3.658 2.256 1.00 89.56 93 LEU A C 1
ATOM 767 O O . LEU A 1 93 ? -2.814 2.745 1.469 1.00 89.56 93 LEU A O 1
ATOM 771 N N . ARG A 1 94 ? -1.406 3.893 2.796 1.00 89.88 94 ARG A N 1
ATOM 772 C CA . ARG A 1 94 ? -0.259 3.003 2.637 1.00 89.88 94 ARG A CA 1
ATOM 773 C C . ARG A 1 94 ? -0.490 1.690 3.384 1.00 89.88 94 ARG A C 1
ATOM 775 O O . ARG A 1 94 ? -1.079 1.718 4.462 1.00 89.88 94 ARG A O 1
ATOM 782 N N . SER A 1 95 ? -0.006 0.576 2.843 1.00 91.25 95 SER A N 1
ATOM 783 C CA . SER A 1 95 ? -0.188 -0.759 3.421 1.00 91.25 95 SER A CA 1
ATOM 784 C C . SER A 1 95 ? 0.501 -0.907 4.780 1.00 91.25 95 SER A C 1
ATOM 786 O O . SER A 1 95 ? 0.019 -1.643 5.634 1.00 91.25 95 SER A O 1
ATOM 788 N N . SER A 1 96 ? 1.543 -0.108 5.030 1.00 90.12 96 SER A N 1
ATOM 789 C CA . SER A 1 96 ? 2.207 0.026 6.333 1.00 90.12 96 SER A CA 1
ATOM 790 C C . SER A 1 96 ? 1.371 0.721 7.417 1.00 90.12 96 SER A C 1
ATOM 792 O O . SER A 1 96 ? 1.750 0.681 8.587 1.00 90.12 96 SER A O 1
ATOM 794 N N . ALA A 1 97 ? 0.253 1.371 7.067 1.00 91.31 97 ALA A N 1
ATOM 795 C CA . ALA A 1 97 ? -0.611 2.010 8.054 1.00 91.31 97 ALA A CA 1
ATOM 796 C C . ALA A 1 97 ? -1.233 0.954 8.975 1.00 91.31 97 ALA A C 1
ATOM 798 O O . ALA A 1 97 ? -1.732 -0.077 8.520 1.00 91.31 97 ALA A O 1
ATOM 799 N N . THR A 1 98 ? -1.243 1.229 10.276 1.00 94.19 98 THR A N 1
ATOM 800 C CA . THR A 1 98 ? -1.843 0.328 11.265 1.00 94.19 98 THR A CA 1
ATOM 801 C C . THR A 1 98 ? -3.362 0.444 11.266 1.00 94.19 98 THR A C 1
ATOM 803 O O . THR A 1 98 ? -3.933 1.520 11.054 1.00 94.19 98 THR A O 1
ATOM 806 N N . LEU A 1 99 ? -4.054 -0.643 11.606 1.00 93.25 99 LEU A N 1
ATOM 807 C CA . LEU A 1 99 ? -5.507 -0.604 11.784 1.00 93.25 99 LEU A CA 1
ATOM 808 C C . LEU A 1 99 ? -5.923 0.377 12.888 1.00 93.25 99 LEU A C 1
ATOM 810 O O . LEU A 1 99 ? -6.977 1.001 12.784 1.00 93.25 99 LEU A O 1
ATOM 814 N N . TYR A 1 100 ? -5.085 0.598 13.905 1.00 93.75 100 TYR A N 1
ATOM 815 C CA . TYR A 1 100 ? -5.332 1.614 14.932 1.00 93.75 100 TYR A CA 1
ATOM 816 C C . TYR A 1 100 ? -5.339 3.034 14.359 1.00 93.75 100 TYR A C 1
ATOM 818 O O . TYR A 1 100 ? -6.234 3.804 14.701 1.00 93.75 100 TYR A O 1
ATOM 826 N N . GLU A 1 101 ? -4.414 3.369 13.456 1.00 92.81 101 GLU A N 1
ATOM 827 C CA . GLU A 1 101 ? -4.410 4.662 12.758 1.00 92.81 101 GLU A CA 1
ATOM 828 C C . GLU A 1 101 ? -5.651 4.837 11.876 1.00 92.81 101 GLU A C 1
ATOM 830 O O . GLU A 1 101 ? -6.229 5.927 11.830 1.00 92.81 101 GLU A O 1
ATOM 835 N N . VAL A 1 102 ? 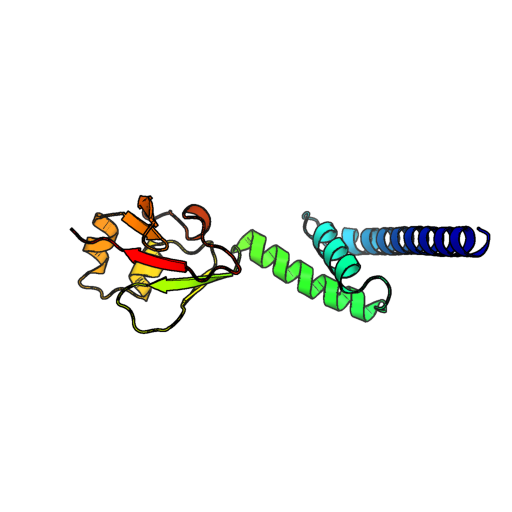-6.104 3.768 11.211 1.00 92.00 102 VAL A N 1
ATOM 836 C CA . VAL A 1 102 ? -7.359 3.775 10.441 1.00 92.00 102 VAL A CA 1
ATOM 837 C C . VAL A 1 102 ? -8.548 4.066 11.359 1.00 92.00 102 VAL A C 1
ATOM 839 O O . VAL A 1 102 ? -9.347 4.964 11.078 1.00 92.00 102 VAL A O 1
ATOM 842 N N . ILE A 1 103 ? -8.643 3.356 12.485 1.00 92.00 103 ILE A N 1
ATOM 843 C CA . ILE A 1 103 ? -9.711 3.526 13.477 1.00 92.00 103 ILE A CA 1
ATOM 844 C C . ILE A 1 103 ? -9.690 4.950 14.056 1.00 92.00 103 ILE A C 1
ATOM 846 O O . ILE A 1 103 ? -10.732 5.601 14.116 1.00 92.00 103 ILE A O 1
ATOM 850 N N . ASP A 1 104 ? -8.515 5.477 14.407 1.00 91.06 104 ASP A N 1
ATOM 851 C CA . ASP A 1 104 ? -8.337 6.841 14.929 1.00 91.06 104 ASP A CA 1
ATOM 852 C C . ASP A 1 104 ? -8.743 7.934 13.957 1.00 91.06 104 ASP A C 1
ATOM 854 O O . ASP A 1 104 ? -9.262 8.975 14.367 1.00 91.06 104 ASP A O 1
ATOM 858 N N . LYS A 1 105 ? -8.526 7.701 12.668 1.00 91.06 105 LYS A N 1
ATOM 859 C CA . LYS A 1 105 ? -8.783 8.704 11.645 1.00 91.06 105 LYS A CA 1
ATOM 860 C C . LYS A 1 105 ? -10.226 8.703 11.151 1.00 91.06 105 LYS A C 1
ATOM 862 O O . LYS A 1 105 ? -10.735 9.772 10.812 1.00 91.06 105 LYS A O 1
ATOM 867 N N . TYR A 1 106 ? -10.869 7.537 11.082 1.00 89.88 106 TYR A N 1
ATOM 868 C CA . TYR A 1 106 ? -12.146 7.384 10.376 1.00 89.88 106 TYR A CA 1
ATOM 869 C C . TYR A 1 106 ? -13.312 6.919 11.251 1.00 89.88 106 TYR A C 1
ATOM 871 O O . TYR A 1 106 ? -14.460 7.174 10.890 1.00 89.88 106 TYR A O 1
ATOM 879 N N . ILE A 1 107 ? -13.067 6.291 12.403 1.00 86.75 107 ILE A N 1
ATOM 880 C CA . ILE A 1 107 ? -14.139 5.857 13.308 1.00 86.75 107 ILE A CA 1
ATOM 881 C C . ILE A 1 107 ? -14.378 6.927 14.374 1.00 86.75 107 ILE A C 1
ATOM 883 O O . ILE A 1 107 ? -13.447 7.495 14.943 1.00 86.75 107 ILE A O 1
ATOM 887 N N . ALA A 1 108 ? -15.653 7.199 14.664 1.00 81.44 108 ALA A N 1
ATOM 888 C CA . ALA A 1 108 ? -16.044 8.155 15.694 1.00 81.44 108 ALA A CA 1
ATOM 889 C C . ALA A 1 108 ? -15.405 7.815 17.052 1.00 81.44 108 ALA A C 1
ATOM 891 O O . ALA A 1 108 ? -15.366 6.654 17.464 1.00 81.44 108 ALA A O 1
ATOM 892 N N . SER A 1 109 ? -14.968 8.845 17.782 1.00 80.25 109 SER A N 1
ATOM 893 C CA . SER A 1 109 ? -14.218 8.693 19.037 1.00 80.25 109 SER A CA 1
ATOM 894 C C . SER A 1 109 ? -14.934 7.844 20.094 1.00 80.25 109 SER A C 1
ATOM 896 O O . SER A 1 109 ? -14.277 7.159 20.865 1.00 80.25 109 SER A O 1
ATOM 898 N N . GLU A 1 110 ? -16.269 7.848 20.121 1.00 82.06 110 GLU A N 1
ATOM 899 C CA . GLU A 1 110 ? -17.071 7.052 21.065 1.00 82.06 110 GLU A CA 1
ATOM 900 C C . GLU A 1 110 ? -17.014 5.535 20.798 1.00 82.06 110 GLU A C 1
ATOM 902 O O . GLU A 1 110 ? -17.178 4.742 21.725 1.00 82.06 110 GLU A O 1
ATOM 907 N N . LEU A 1 111 ? -16.770 5.124 19.548 1.00 82.81 111 LEU A N 1
ATOM 908 C CA . LEU A 1 111 ? -16.687 3.717 19.131 1.00 82.81 111 LEU A CA 1
ATOM 909 C C . LEU A 1 111 ? -15.240 3.226 18.996 1.00 82.81 111 LEU A C 1
ATOM 911 O O . LEU A 1 111 ? -14.996 2.023 19.021 1.00 82.81 111 LEU A O 1
ATOM 915 N N . ASN A 1 112 ? -14.285 4.148 18.884 1.00 86.44 112 ASN A N 1
ATOM 916 C CA . ASN A 1 112 ? -12.871 3.871 18.651 1.00 86.44 112 ASN A CA 1
ATOM 917 C C . ASN A 1 112 ? -12.274 2.879 19.666 1.00 86.44 112 ASN A C 1
ATOM 919 O O . ASN A 1 112 ? -11.791 1.814 19.280 1.00 86.44 112 ASN A O 1
ATOM 923 N N . ASP A 1 113 ? -12.392 3.177 20.964 1.00 87.44 113 ASP A N 1
ATOM 924 C CA . ASP A 1 113 ? -11.845 2.324 22.027 1.00 87.44 113 ASP A CA 1
ATOM 925 C C . ASP A 1 113 ? -12.516 0.943 22.059 1.00 87.44 113 ASP A C 1
ATOM 927 O O . ASP A 1 113 ? -11.871 -0.068 22.349 1.00 87.44 113 ASP A O 1
ATOM 931 N N . GLN A 1 114 ? -13.813 0.875 21.738 1.00 86.75 114 GLN A N 1
ATOM 932 C CA . GLN A 1 114 ? -14.564 -0.382 21.711 1.00 86.75 114 GLN A CA 1
ATOM 933 C C . GLN A 1 114 ? -14.110 -1.274 20.556 1.00 86.75 114 GLN A C 1
ATOM 935 O O . GLN A 1 114 ? -13.893 -2.470 20.756 1.00 86.75 114 GLN A O 1
ATOM 940 N N . VAL A 1 115 ? -13.916 -0.688 19.373 1.00 87.94 115 VAL A N 1
ATOM 941 C CA . VAL A 1 115 ? -13.404 -1.385 18.189 1.00 87.94 115 VAL A CA 1
ATOM 942 C C . VAL A 1 115 ? -11.985 -1.897 18.439 1.00 87.94 115 VAL A C 1
ATOM 944 O O . VAL A 1 115 ? -11.720 -3.082 18.239 1.00 87.94 115 VAL A O 1
ATOM 947 N N . LYS A 1 116 ? -11.094 -1.044 18.960 1.00 90.12 116 LYS A N 1
ATOM 948 C CA . LYS A 1 116 ? -9.720 -1.434 19.317 1.00 90.12 116 LYS A CA 1
ATOM 949 C C . LYS A 1 116 ? -9.681 -2.556 20.352 1.00 90.12 116 LYS A C 1
ATOM 951 O O . LYS A 1 116 ? -8.864 -3.460 20.253 1.00 90.12 116 LYS A O 1
ATOM 956 N N . THR A 1 117 ? -10.593 -2.534 21.325 1.00 88.12 117 THR A N 1
ATOM 957 C CA . THR A 1 117 ? -10.695 -3.593 22.343 1.00 88.12 117 THR A CA 1
ATOM 958 C C . THR A 1 117 ? -11.248 -4.901 21.773 1.00 88.12 117 THR A C 1
ATOM 960 O O . THR A 1 117 ? -10.906 -5.976 22.264 1.00 88.12 117 THR A O 1
ATOM 963 N N . CYS A 1 118 ? -12.117 -4.835 20.760 1.00 87.25 118 CYS A N 1
ATOM 964 C CA . CYS A 1 118 ? -12.613 -6.034 20.090 1.00 87.25 118 CYS A CA 1
ATOM 965 C C . CYS A 1 118 ? -11.514 -6.726 19.289 1.00 87.25 118 CYS A C 1
ATOM 967 O O . CYS A 1 118 ? -11.484 -7.955 19.306 1.00 87.25 118 CYS A O 1
ATOM 969 N N . GLY A 1 119 ? -10.638 -5.951 18.635 1.00 88.56 119 GLY A N 1
ATOM 970 C CA . GLY A 1 119 ? -9.449 -6.454 17.946 1.00 88.56 119 GLY A CA 1
ATOM 971 C C . GLY A 1 119 ? -9.772 -7.409 16.803 1.00 88.56 119 GLY A C 1
ATOM 972 O O . GLY A 1 119 ? -9.049 -8.376 16.609 1.00 88.56 119 GLY A O 1
ATOM 973 N N . ARG A 1 120 ? -10.903 -7.211 16.108 1.00 91.69 120 ARG A N 1
ATOM 974 C CA . ARG A 1 120 ? -11.305 -8.049 14.970 1.00 91.69 120 ARG A CA 1
ATOM 975 C C . ARG A 1 120 ? -11.890 -7.233 13.831 1.00 91.69 120 ARG A C 1
ATOM 977 O O . ARG A 1 120 ? -12.756 -6.380 14.056 1.00 91.69 120 ARG A O 1
ATOM 984 N N . VAL A 1 121 ? -11.462 -7.540 12.615 1.00 92.12 121 VAL A N 1
ATOM 985 C CA . VAL A 1 121 ? -11.919 -6.905 11.377 1.00 92.12 121 VAL A CA 1
ATOM 986 C C . VAL A 1 121 ? -12.383 -7.978 10.398 1.00 92.12 121 VAL A C 1
ATOM 988 O O . VAL A 1 121 ? -11.797 -9.056 10.330 1.00 92.12 121 VAL A O 1
ATOM 991 N N . LEU A 1 122 ? -13.477 -7.713 9.684 1.00 92.44 122 LEU A N 1
ATOM 992 C CA . LEU A 1 122 ? -13.869 -8.505 8.524 1.00 92.44 122 LEU A CA 1
ATOM 993 C C . LEU A 1 122 ? -13.413 -7.820 7.250 1.00 92.44 122 LEU A C 1
ATOM 995 O O . LEU A 1 122 ? -13.588 -6.611 7.121 1.00 92.44 122 LEU A O 1
ATOM 999 N N . ILE A 1 123 ? -12.943 -8.618 6.300 1.00 90.25 123 ILE A N 1
ATOM 1000 C CA . ILE A 1 123 ? -12.593 -8.184 4.950 1.00 90.25 123 ILE A CA 1
ATOM 1001 C C . ILE A 1 123 ? -13.589 -8.822 3.985 1.00 90.25 123 ILE A C 1
ATOM 1003 O O . ILE A 1 123 ? -13.762 -10.048 3.982 1.00 90.25 123 ILE A O 1
ATOM 1007 N N . ASN A 1 124 ? -14.287 -7.996 3.203 1.00 87.94 124 ASN A N 1
ATOM 1008 C CA . ASN A 1 124 ? -15.288 -8.420 2.215 1.00 87.94 124 ASN A CA 1
ATOM 1009 C C . ASN A 1 124 ? -16.321 -9.412 2.783 1.00 87.94 124 ASN A C 1
ATOM 1011 O O . ASN A 1 124 ? -16.654 -10.409 2.142 1.00 87.94 124 ASN A O 1
ATOM 1015 N N . GLU A 1 125 ? -16.746 -9.199 4.034 1.00 81.12 125 GLU A N 1
ATOM 1016 C CA . GLU A 1 125 ? -17.673 -10.065 4.786 1.00 81.12 125 GLU A CA 1
ATOM 1017 C C . GLU A 1 125 ? -17.266 -11.555 4.898 1.00 81.12 125 GLU A C 1
ATOM 1019 O O . GLU A 1 125 ? -18.086 -12.398 5.272 1.00 81.12 125 GLU A O 1
ATOM 1024 N N . SER A 1 126 ? -16.015 -11.913 4.593 1.00 79.88 126 SER A N 1
ATOM 1025 C CA . SER A 1 126 ? -15.624 -13.313 4.367 1.00 79.88 126 SER A CA 1
ATOM 1026 C C . SER A 1 126 ? -14.444 -13.778 5.217 1.00 79.88 126 SER A C 1
ATOM 1028 O O . SER A 1 126 ? -14.517 -14.857 5.811 1.00 79.88 126 SER A O 1
ATOM 1030 N N . ALA A 1 127 ? -13.390 -12.971 5.326 1.00 80.75 127 ALA A N 1
ATOM 1031 C CA . ALA A 1 127 ? -12.239 -13.251 6.178 1.00 80.75 127 ALA A CA 1
ATOM 1032 C C . ALA A 1 127 ? -12.362 -12.467 7.484 1.00 80.75 127 ALA A C 1
ATOM 1034 O O . ALA A 1 127 ? -12.669 -11.279 7.453 1.00 80.75 127 ALA A O 1
ATOM 1035 N N . VAL A 1 128 ? -12.157 -13.133 8.625 1.00 84.12 128 VAL A N 1
ATOM 1036 C CA . VAL A 1 128 ? -12.080 -12.470 9.931 1.00 84.12 128 VAL A CA 1
ATOM 1037 C C . VAL A 1 128 ? -10.644 -12.529 10.407 1.00 84.12 128 VAL A C 1
ATOM 1039 O O . VAL A 1 128 ? -10.160 -13.618 10.707 1.00 84.12 128 VAL A O 1
ATOM 1042 N N . GLU A 1 129 ? -10.035 -11.364 10.562 1.00 88.69 129 GLU A N 1
ATOM 1043 C CA . GLU A 1 129 ? -8.679 -11.225 11.073 1.00 88.69 129 GLU A CA 1
ATOM 1044 C C . GLU A 1 129 ? -8.705 -10.613 12.473 1.00 88.69 129 GLU A C 1
ATOM 1046 O O . GLU A 1 129 ? -9.465 -9.676 12.755 1.00 88.69 129 GLU A O 1
ATOM 1051 N N . ASP A 1 130 ? -7.890 -11.176 13.363 1.00 91.88 130 ASP A N 1
ATOM 1052 C CA . ASP A 1 130 ? -7.600 -10.567 14.656 1.00 91.88 130 ASP A CA 1
ATOM 1053 C C . ASP A 1 130 ? -6.518 -9.492 14.447 1.00 91.88 130 ASP A C 1
ATOM 1055 O O . ASP A 1 130 ? -5.581 -9.694 13.676 1.00 91.88 130 ASP A O 1
ATOM 1059 N N . PHE A 1 131 ? -6.626 -8.352 15.129 1.00 93.88 131 PHE A N 1
ATOM 1060 C CA . PHE A 1 131 ? -5.657 -7.263 15.016 1.00 93.88 131 PHE A CA 1
ATOM 1061 C C . PHE A 1 131 ? -5.310 -6.636 16.364 1.00 93.88 131 PHE A C 1
ATOM 1063 O O . PHE A 1 131 ? -6.104 -6.644 17.308 1.00 93.88 131 PHE A O 1
ATOM 1070 N N . ASP A 1 132 ? -4.124 -6.040 16.430 1.00 92.50 132 ASP A N 1
ATOM 1071 C CA . ASP A 1 132 ? -3.638 -5.267 17.564 1.00 92.50 132 ASP A CA 1
ATOM 1072 C C . ASP A 1 132 ? -3.115 -3.882 17.134 1.00 92.50 132 ASP A C 1
ATOM 1074 O O . ASP A 1 132 ? -3.429 -3.380 16.054 1.00 92.50 132 ASP A O 1
ATOM 1078 N N . ALA A 1 133 ? -2.362 -3.222 18.017 1.00 91.06 133 ALA A N 1
ATOM 1079 C CA . ALA A 1 133 ? -1.827 -1.884 17.779 1.00 91.06 133 ALA A CA 1
ATOM 1080 C C . ALA A 1 133 ? -0.746 -1.819 16.684 1.00 91.06 133 ALA A C 1
ATOM 1082 O O . ALA A 1 133 ? -0.396 -0.720 16.260 1.00 91.06 133 ALA A O 1
ATOM 1083 N N . PHE A 1 134 ? -0.195 -2.960 16.268 1.00 93.06 134 PHE A N 1
ATOM 1084 C CA . PHE A 1 134 ? 0.887 -3.063 15.291 1.00 93.06 134 PHE A CA 1
ATOM 1085 C C . PHE A 1 134 ? 0.442 -3.698 13.977 1.00 93.06 134 PHE A C 1
ATOM 1087 O O . PHE A 1 134 ? 1.152 -3.550 12.991 1.00 93.06 134 PHE A O 1
ATOM 1094 N N . THR A 1 135 ? -0.711 -4.372 13.951 1.00 93.38 135 THR A N 1
ATOM 1095 C CA . THR A 1 135 ? -1.266 -4.954 12.726 1.00 93.38 135 THR A CA 1
ATOM 1096 C C . THR A 1 135 ? -1.508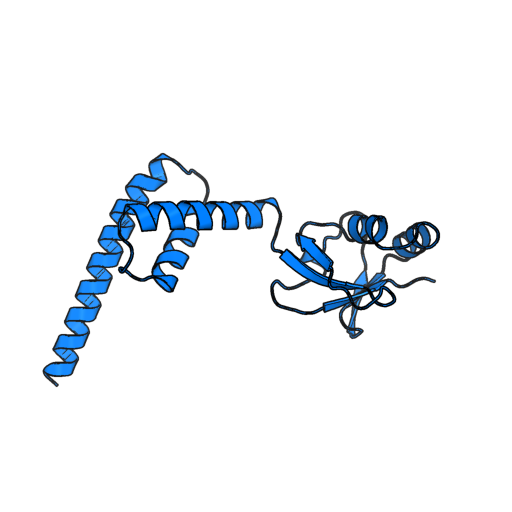 -3.878 11.669 1.00 93.38 135 THR A C 1
ATOM 1098 O O . THR A 1 135 ? -2.273 -2.927 11.880 1.00 93.38 135 THR A O 1
ATOM 1101 N N . THR A 1 136 ? -0.851 -4.050 10.529 1.00 93.44 136 THR A N 1
ATOM 1102 C CA . THR A 1 136 ? -0.918 -3.177 9.357 1.00 93.44 136 THR A CA 1
ATOM 1103 C C . THR A 1 136 ? -1.988 -3.633 8.366 1.00 93.44 136 THR A C 1
ATOM 1105 O O . THR A 1 136 ? -2.571 -4.709 8.508 1.00 93.44 136 THR A O 1
ATOM 1108 N N . LEU A 1 137 ? -2.277 -2.807 7.357 1.00 92.06 137 LEU A N 1
ATOM 1109 C CA . LEU A 1 137 ? -3.146 -3.202 6.244 1.00 92.06 137 LEU A CA 1
ATOM 1110 C C . LEU A 1 137 ? -2.520 -4.325 5.398 1.00 92.06 137 LEU A C 1
ATOM 1112 O O . LEU A 1 137 ? -3.252 -5.156 4.868 1.00 92.06 137 LEU A O 1
ATOM 1116 N N . ASP A 1 138 ? -1.187 -4.374 5.307 1.00 90.12 138 ASP A N 1
ATOM 1117 C CA . ASP A 1 138 ? -0.461 -5.458 4.634 1.00 90.12 138 ASP A CA 1
ATOM 1118 C C . ASP A 1 138 ? -0.621 -6.795 5.375 1.00 90.12 138 ASP A C 1
ATOM 1120 O O . ASP A 1 138 ? -0.880 -7.825 4.756 1.00 90.12 138 ASP A O 1
ATOM 1124 N N . ASP A 1 139 ? -0.566 -6.774 6.713 1.00 91.31 139 ASP A N 1
ATOM 1125 C CA . ASP A 1 139 ? -0.705 -7.982 7.544 1.00 91.31 139 ASP A CA 1
ATOM 1126 C C . ASP A 1 139 ? -2.066 -8.667 7.372 1.00 91.31 139 ASP A C 1
ATOM 1128 O O . ASP A 1 139 ? -2.162 -9.892 7.457 1.00 91.31 139 ASP A O 1
ATOM 1132 N N . ILE A 1 140 ? -3.117 -7.878 7.130 1.00 90.56 140 ILE A N 1
ATOM 1133 C CA . ILE A 1 140 ? -4.463 -8.393 6.855 1.00 90.56 140 ILE A CA 1
ATOM 1134 C C . ILE A 1 140 ? -4.719 -8.622 5.355 1.00 90.56 140 ILE A C 1
ATOM 1136 O O . ILE A 1 140 ? -5.814 -9.024 4.976 1.00 90.56 140 ILE A O 1
ATOM 1140 N N . GLY A 1 141 ? -3.705 -8.419 4.510 1.00 87.25 141 GLY A N 1
ATOM 1141 C CA . GLY A 1 141 ? -3.701 -8.830 3.111 1.00 87.25 141 GLY A CA 1
ATOM 1142 C C . GLY A 1 141 ? -4.349 -7.860 2.128 1.00 87.25 141 GLY A C 1
ATOM 1143 O O . GLY A 1 141 ? -4.751 -8.322 1.061 1.00 87.25 141 GLY A O 1
ATOM 1144 N N . LEU A 1 142 ? -4.447 -6.558 2.439 1.00 87.75 142 LEU A N 1
ATOM 1145 C CA . LEU A 1 142 ? -5.068 -5.619 1.497 1.00 87.75 142 LEU A CA 1
ATOM 1146 C C . LEU A 1 142 ? -4.233 -5.444 0.224 1.00 87.75 142 LEU A C 1
ATOM 1148 O O . LEU A 1 142 ? -3.039 -5.137 0.275 1.00 87.75 142 LEU A O 1
ATOM 1152 N N . GLY A 1 143 ? -4.882 -5.577 -0.930 1.00 77.50 143 GLY A N 1
ATOM 1153 C CA . GLY A 1 143 ? -4.244 -5.544 -2.246 1.00 77.50 143 GLY A CA 1
ATOM 1154 C C . GLY A 1 143 ? -4.052 -4.139 -2.838 1.00 77.50 143 GLY A C 1
ATOM 1155 O O . GLY A 1 143 ? -4.730 -3.176 -2.482 1.00 77.50 143 GLY A O 1
ATOM 1156 N N . VAL A 1 144 ? -3.142 -4.025 -3.816 1.00 71.44 144 VAL A N 1
ATOM 1157 C CA . VAL A 1 144 ? -2.867 -2.776 -4.568 1.00 71.44 144 VAL A CA 1
ATOM 1158 C C . VAL A 1 144 ? -4.037 -2.372 -5.477 1.00 71.44 144 VAL A C 1
ATOM 1160 O O . VAL A 1 144 ? -4.305 -1.187 -5.672 1.00 71.44 144 VAL A O 1
ATOM 1163 N N . GLU A 1 145 ? -4.729 -3.355 -6.056 1.00 68.50 145 GLU A N 1
ATOM 1164 C CA . GLU A 1 145 ? -5.772 -3.140 -7.072 1.00 68.50 145 GLU A CA 1
ATOM 1165 C C . GLU A 1 145 ? -7.152 -3.664 -6.656 1.00 68.50 145 GLU A C 1
ATOM 1167 O O . GLU A 1 145 ? -8.103 -3.600 -7.438 1.00 68.50 145 GLU A O 1
ATOM 1172 N N . GLU A 1 146 ? -7.279 -4.181 -5.436 1.00 76.25 146 GLU A N 1
ATOM 1173 C CA . GLU A 1 146 ? -8.530 -4.756 -4.956 1.00 76.25 146 GLU A CA 1
ATOM 1174 C C . GLU A 1 146 ? -9.393 -3.681 -4.289 1.00 76.25 146 GLU A C 1
ATOM 1176 O O . GLU A 1 146 ? -8.898 -2.782 -3.614 1.00 76.25 146 GLU A O 1
ATOM 1181 N N . GLU A 1 147 ? -10.702 -3.730 -4.539 1.00 83.25 147 GLU A N 1
ATOM 1182 C CA . GLU A 1 147 ? -11.669 -2.888 -3.838 1.00 83.25 147 GLU A CA 1
ATOM 1183 C C . GLU A 1 147 ? -12.214 -3.672 -2.653 1.00 83.25 147 GLU A C 1
ATOM 1185 O O . GLU A 1 147 ? -13.163 -4.443 -2.793 1.00 83.25 147 GLU A O 1
ATOM 1190 N N . GLU A 1 148 ? -11.585 -3.490 -1.498 1.00 88.56 148 GLU A N 1
ATOM 1191 C CA . GLU A 1 148 ? -11.920 -4.253 -0.299 1.00 88.56 148 GLU A CA 1
ATOM 1192 C C . GLU A 1 148 ? -12.775 -3.437 0.671 1.00 88.56 148 GLU A C 1
ATOM 1194 O O . GLU A 1 148 ? -12.627 -2.220 0.800 1.00 88.56 148 GLU A O 1
ATOM 1199 N N . GLU A 1 149 ? -13.688 -4.101 1.372 1.00 90.50 149 GLU A N 1
ATOM 1200 C CA . GLU A 1 149 ? -14.497 -3.500 2.428 1.00 90.50 149 GLU A CA 1
ATOM 1201 C C . GLU A 1 149 ? -14.081 -4.038 3.797 1.00 90.50 149 GLU A C 1
ATOM 1203 O O . GLU A 1 149 ? -14.106 -5.246 4.044 1.00 90.50 149 GLU A O 1
ATOM 1208 N N . LEU A 1 150 ? -13.745 -3.122 4.706 1.00 91.81 150 LEU A N 1
ATOM 1209 C CA . LEU A 1 150 ? -13.420 -3.418 6.094 1.00 91.81 150 LEU A CA 1
ATOM 1210 C C . LEU A 1 150 ? -14.637 -3.209 6.989 1.00 91.81 150 LEU A C 1
ATOM 1212 O O . LEU A 1 150 ? -15.179 -2.107 7.081 1.00 91.81 150 LEU A O 1
ATOM 1216 N N . THR A 1 151 ? -15.021 -4.243 7.729 1.00 92.19 151 THR A N 1
ATOM 1217 C CA . THR A 1 151 ? -16.042 -4.149 8.777 1.00 92.19 151 THR A CA 1
ATOM 1218 C C . THR A 1 151 ? -15.410 -4.398 10.137 1.00 92.19 151 THR A C 1
ATOM 1220 O O . THR A 1 151 ? -15.072 -5.525 10.500 1.00 92.19 151 THR A O 1
ATOM 1223 N N . PH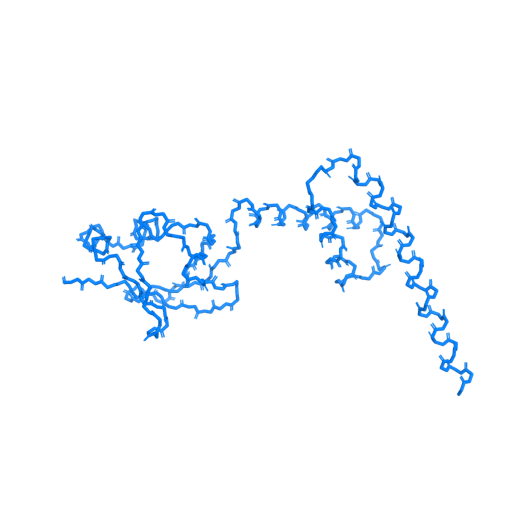E A 1 152 ? -15.271 -3.335 10.922 1.00 89.62 152 PHE A N 1
ATOM 1224 C CA . PHE A 1 152 ? -14.786 -3.430 12.292 1.00 89.62 152 PHE A CA 1
ATOM 1225 C C . PHE A 1 152 ? -15.883 -3.952 13.219 1.00 89.62 152 PHE A C 1
ATOM 1227 O O . PHE A 1 152 ? -16.973 -3.383 13.296 1.00 89.62 152 PHE A O 1
ATOM 1234 N N . MET A 1 153 ? -15.597 -5.033 13.943 1.00 84.81 153 MET A N 1
ATOM 1235 C CA . MET A 1 153 ? -16.568 -5.614 14.865 1.00 84.81 153 MET A CA 1
ATOM 1236 C C . MET A 1 153 ? -16.573 -4.877 16.203 1.00 84.81 153 MET A C 1
ATOM 1238 O O . MET A 1 153 ? -15.524 -4.622 16.792 1.00 84.81 153 MET A O 1
ATOM 1242 N N . VAL A 1 154 ? -17.772 -4.602 16.712 1.00 81.94 154 VAL A N 1
ATOM 1243 C CA . VAL A 1 154 ? -18.004 -4.067 18.059 1.00 81.94 154 VAL A CA 1
ATOM 1244 C C . VAL A 1 154 ? -18.824 -5.092 18.844 1.00 81.94 154 VAL A C 1
ATOM 1246 O O . VAL A 1 154 ? -19.736 -5.706 18.285 1.00 81.94 154 VAL A O 1
ATOM 1249 N N . ARG A 1 155 ? -18.468 -5.331 20.109 1.00 62.47 155 ARG A N 1
ATOM 1250 C CA . ARG A 1 155 ? -19.201 -6.226 21.020 1.00 62.47 155 ARG A CA 1
ATOM 1251 C C . ARG A 1 155 ? -20.369 -5.529 21.698 1.00 62.47 155 ARG A C 1
ATOM 1253 O O . ARG A 1 155 ? -20.204 -4.348 22.068 1.00 62.47 155 ARG A O 1
#

Sequence (155 aa):
MHLQLHEELITEGREQYIRRVLDEWLTEVDFNYTNGIPREAIISIVNDYGCTLDRDEFIEKYNEKATMLQDEEDNGHMCKFAIAGLADSYIYLRSSATLYEVIDKYIASELNDQVKTCGRVLINESAVEDFDAFTTLDDIGLGVEEEEELTFMVR

Radius of gyration: 22.94 Å; chains: 1; bounding box: 49×32×67 Å

Organism: Coemansia reversa (strain ATCC 12441 / NRRL 1564) (NCBI:txid763665)